Protein AF-A0A2N0TE49-F1 (afdb_monomer_lite)

Radius of gyration: 29.29 Å; chains: 1; bounding box: 38×27×107 Å

Organism: Bifidobacterium longum (NCBI:txid216816)

Secondary structure (DSSP, 8-state):
----------TTS---SPPHHHHTT------TTSSTTHHHHHHHHHHHHHHHHHHHHHHHHHHHHHHHHHHHTT-HHHHHHHHHHHHHHHHHHHHHHHHHHHHHHHHHS---

Structure (mmCIF, N/CA/C/O backbone):
data_AF-A0A2N0TE49-F1
#
_entry.id   AF-A0A2N0TE49-F1
#
loop_
_atom_site.group_PDB
_atom_site.id
_atom_site.type_symbol
_atom_site.label_atom_id
_atom_site.label_alt_id
_atom_site.label_comp_id
_atom_site.label_asym_id
_atom_site.label_entity_id
_atom_site.label_seq_id
_atom_site.pdbx_PDB_ins_code
_atom_site.Cartn_x
_atom_site.Cartn_y
_atom_site.Cartn_z
_atom_site.occupancy
_atom_site.B_iso_or_equiv
_atom_site.auth_seq_id
_atom_site.auth_comp_id
_atom_site.auth_asym_id
_atom_site.auth_atom_id
_atom_site.pdbx_PDB_model_num
ATOM 1 N N . MET A 1 1 ? 7.199 24.474 83.739 1.00 40.72 1 MET A N 1
ATOM 2 C CA . MET A 1 1 ? 7.519 24.726 82.318 1.00 40.72 1 MET A CA 1
ATOM 3 C C . MET A 1 1 ? 7.649 23.371 81.643 1.00 40.72 1 MET A C 1
ATOM 5 O O . MET A 1 1 ? 8.703 22.761 81.724 1.00 40.72 1 MET A O 1
ATOM 9 N N . THR A 1 2 ? 6.554 22.850 81.092 1.00 45.91 2 THR A N 1
ATOM 10 C CA . THR A 1 2 ? 6.545 21.553 80.401 1.00 45.91 2 THR A CA 1
ATOM 11 C C . THR A 1 2 ? 6.721 21.832 78.918 1.00 45.91 2 THR A C 1
ATOM 13 O O . THR A 1 2 ? 5.885 22.502 78.317 1.00 45.91 2 THR A O 1
ATOM 16 N N . ILE A 1 3 ? 7.844 21.398 78.356 1.00 51.69 3 ILE A N 1
ATOM 17 C CA . ILE A 1 3 ? 8.143 21.545 76.933 1.00 51.69 3 ILE A CA 1
ATOM 18 C C . ILE A 1 3 ? 7.264 20.536 76.190 1.00 51.69 3 ILE A C 1
ATOM 20 O O . ILE A 1 3 ? 7.384 19.331 76.398 1.00 51.69 3 ILE A O 1
ATOM 24 N N . ILE A 1 4 ? 6.343 21.029 75.362 1.00 52.34 4 ILE A N 1
ATOM 25 C CA . ILE A 1 4 ? 5.573 20.194 74.440 1.00 52.34 4 ILE A CA 1
ATOM 26 C C . ILE A 1 4 ? 6.534 19.829 73.312 1.00 52.34 4 ILE A C 1
ATOM 28 O O . ILE A 1 4 ? 6.965 20.698 72.556 1.00 52.34 4 ILE A O 1
ATOM 32 N N . HIS A 1 5 ? 6.911 18.558 73.224 1.00 45.12 5 HIS A N 1
ATOM 33 C CA . HIS A 1 5 ? 7.632 18.059 72.062 1.00 45.12 5 HIS A CA 1
ATOM 34 C C . HIS A 1 5 ? 6.647 18.053 70.886 1.00 45.12 5 HIS A C 1
ATOM 36 O O . HIS A 1 5 ? 5.587 17.433 71.011 1.00 45.12 5 HIS A O 1
ATOM 42 N N . PRO A 1 6 ? 6.938 18.728 69.761 1.00 53.41 6 PRO A N 1
ATOM 43 C CA . PRO A 1 6 ? 6.144 18.538 68.561 1.00 53.41 6 PRO A CA 1
ATOM 44 C C . PRO A 1 6 ? 6.296 17.072 68.151 1.00 53.41 6 PRO A C 1
ATOM 46 O O . PRO A 1 6 ? 7.400 16.620 67.843 1.00 53.41 6 PRO A O 1
ATOM 49 N N . ILE A 1 7 ? 5.199 16.312 68.187 1.00 56.94 7 ILE A N 1
ATOM 50 C CA . ILE A 1 7 ? 5.144 15.033 67.487 1.00 56.94 7 ILE A CA 1
ATOM 51 C C . ILE A 1 7 ? 5.287 15.400 66.009 1.00 56.94 7 ILE A C 1
ATOM 53 O O . ILE A 1 7 ? 4.423 16.042 65.412 1.00 56.94 7 ILE A O 1
ATOM 57 N N . ALA A 1 8 ? 6.460 15.118 65.451 1.00 48.56 8 ALA A N 1
ATOM 58 C CA . ALA A 1 8 ? 6.664 15.190 64.023 1.00 48.56 8 ALA A CA 1
ATOM 59 C C . ALA A 1 8 ? 5.770 14.101 63.433 1.00 48.56 8 ALA A C 1
ATOM 61 O O . ALA A 1 8 ? 6.087 12.919 63.542 1.00 48.56 8 ALA A O 1
ATOM 62 N N . ALA A 1 9 ? 4.623 14.497 62.880 1.00 51.41 9 ALA A N 1
ATOM 63 C CA . ALA A 1 9 ? 3.858 13.638 61.999 1.00 51.41 9 ALA A CA 1
ATOM 64 C C . ALA A 1 9 ? 4.794 13.294 60.837 1.00 51.41 9 ALA A C 1
ATOM 66 O O . ALA A 1 9 ? 5.036 14.117 59.950 1.00 51.41 9 ALA A O 1
ATOM 67 N N . THR A 1 10 ? 5.421 12.121 60.899 1.00 46.00 10 THR A N 1
ATOM 68 C CA . THR A 1 10 ? 6.146 11.584 59.760 1.00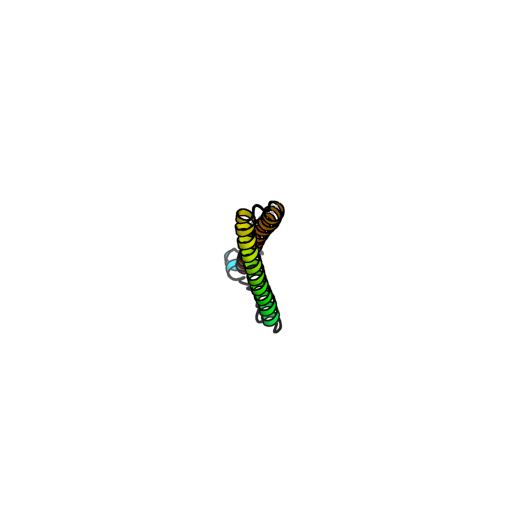 46.00 10 THR A CA 1
ATOM 69 C C . THR A 1 10 ? 5.153 11.505 58.613 1.00 46.00 10 THR A C 1
ATOM 71 O O . THR A 1 10 ? 4.026 11.042 58.783 1.00 46.00 10 THR A O 1
ATOM 74 N N . ALA A 1 11 ? 5.568 11.965 57.435 1.00 48.06 11 ALA A N 1
ATOM 75 C CA . ALA A 1 11 ? 4.778 11.972 56.203 1.00 48.06 11 ALA A CA 1
ATOM 76 C C . ALA A 1 11 ? 4.312 10.569 55.736 1.00 48.06 11 ALA A C 1
ATOM 78 O O . ALA A 1 11 ? 3.815 10.420 54.627 1.00 48.06 11 ALA A O 1
ATOM 79 N N . SER A 1 12 ? 4.481 9.541 56.570 1.00 47.91 12 SER A N 1
ATOM 80 C CA . SER A 1 12 ? 3.970 8.187 56.405 1.00 47.91 12 SER A CA 1
ATOM 81 C C . SER A 1 12 ? 2.483 8.042 56.751 1.00 47.91 12 SER A C 1
ATOM 83 O O . SER A 1 12 ? 1.859 7.130 56.229 1.00 47.91 12 SER A O 1
ATOM 85 N N . ASP A 1 13 ? 1.904 8.916 57.587 1.00 44.50 13 ASP A N 1
ATOM 86 C CA . ASP A 1 13 ? 0.506 8.771 58.055 1.00 44.50 13 ASP A CA 1
ATOM 87 C C . ASP A 1 13 ? -0.532 9.559 57.237 1.00 44.50 13 ASP A C 1
ATOM 89 O O . ASP A 1 13 ? -1.725 9.530 57.530 1.00 44.50 13 ASP A O 1
ATOM 93 N N . ILE A 1 14 ? -0.104 10.235 56.166 1.00 54.22 14 ILE A N 1
ATOM 94 C CA . ILE A 1 14 ? -1.005 10.831 55.169 1.00 54.22 14 ILE A CA 1
ATOM 95 C C . ILE A 1 14 ? -0.598 10.322 53.786 1.00 54.22 14 ILE A C 1
ATOM 97 O O . ILE A 1 14 ? -0.286 11.085 52.874 1.00 54.22 14 ILE A O 1
ATOM 101 N N . ALA A 1 15 ? -0.591 9.002 53.611 1.00 55.19 15 ALA A N 1
ATOM 102 C CA . ALA A 1 15 ? -0.632 8.415 52.280 1.00 55.19 15 ALA A CA 1
ATOM 103 C C . ALA A 1 15 ? -2.060 8.568 51.717 1.00 55.19 15 ALA A C 1
ATOM 105 O O . ALA A 1 15 ? -2.845 7.630 51.679 1.00 55.19 15 ALA A O 1
ATOM 106 N N . LEU A 1 16 ? -2.399 9.787 51.284 1.00 55.22 16 LEU A N 1
ATOM 107 C CA . LEU A 1 16 ? -3.463 10.029 50.295 1.00 55.22 16 LEU A CA 1
ATOM 108 C C . LEU A 1 16 ? -2.988 9.687 48.867 1.00 55.22 16 LEU A C 1
ATOM 110 O O . LEU A 1 16 ? -3.712 9.906 47.900 1.00 55.22 16 LEU A O 1
ATOM 114 N N . ALA A 1 17 ? -1.756 9.193 48.726 1.00 62.19 17 ALA A N 1
ATOM 115 C CA . ALA A 1 17 ? -1.182 8.764 47.466 1.00 62.19 17 ALA A CA 1
ATOM 116 C C . ALA A 1 17 ? -1.451 7.269 47.260 1.00 62.19 17 ALA A C 1
ATOM 118 O O . ALA A 1 17 ? -1.068 6.446 48.090 1.00 62.19 17 ALA A O 1
ATOM 119 N N . LEU A 1 18 ? -2.110 6.955 46.143 1.00 61.00 18 LEU A N 1
ATOM 120 C CA . LEU A 1 18 ? -2.300 5.598 45.637 1.00 61.00 18 LEU A CA 1
ATOM 121 C C . LEU A 1 18 ? -0.934 4.907 45.539 1.00 61.00 18 LEU A C 1
ATOM 123 O O . LEU A 1 18 ? 0.001 5.456 44.954 1.00 61.00 18 LEU A O 1
ATOM 127 N N . THR A 1 19 ? -0.812 3.726 46.137 1.00 68.56 19 THR A N 1
ATOM 128 C CA . THR A 1 19 ? 0.394 2.901 46.027 1.00 68.56 19 THR A CA 1
ATOM 129 C C . THR A 1 19 ? 0.443 2.239 44.646 1.00 68.56 19 THR A C 1
ATOM 131 O O . THR A 1 19 ? -0.586 2.113 43.984 1.00 68.56 19 THR A O 1
ATOM 134 N N . ASP A 1 20 ? 1.607 1.763 44.193 1.00 65.94 20 ASP A N 1
ATOM 135 C CA . ASP A 1 20 ? 1.720 1.057 42.899 1.00 65.94 20 ASP A CA 1
ATOM 136 C C . ASP A 1 20 ? 0.761 -0.150 42.800 1.00 65.94 20 ASP A C 1
ATOM 138 O O . ASP A 1 20 ? 0.284 -0.503 41.720 1.00 65.94 20 ASP A O 1
ATOM 142 N N . ASN A 1 21 ? 0.409 -0.744 43.945 1.00 68.88 21 ASN A N 1
ATOM 143 C CA . ASN A 1 21 ? -0.596 -1.799 44.042 1.00 68.88 21 ASN A CA 1
ATOM 144 C C . ASN A 1 21 ? -2.026 -1.278 43.801 1.00 68.88 21 ASN A C 1
ATOM 146 O O . ASN A 1 21 ? -2.818 -1.981 43.178 1.00 68.88 21 ASN A O 1
ATOM 150 N N . ASP A 1 22 ? -2.346 -0.050 44.220 1.00 66.38 22 ASP A N 1
ATOM 151 C CA . ASP A 1 22 ? -3.636 0.602 43.943 1.00 66.38 22 ASP A CA 1
ATOM 152 C C . ASP A 1 22 ? -3.753 1.043 42.473 1.00 66.38 22 ASP A C 1
ATOM 154 O O . ASP A 1 22 ? -4.842 1.006 41.897 1.00 66.38 22 ASP A O 1
ATOM 158 N N . LEU A 1 23 ? -2.628 1.397 41.837 1.00 59.69 23 LEU A N 1
ATOM 159 C CA . LEU A 1 23 ? -2.553 1.673 40.396 1.00 59.69 23 LEU A CA 1
ATOM 160 C C . LEU A 1 23 ? -2.702 0.400 39.549 1.00 59.69 23 LEU A C 1
ATOM 162 O O . LEU A 1 23 ? -3.296 0.441 38.476 1.00 59.69 23 LEU A O 1
ATOM 166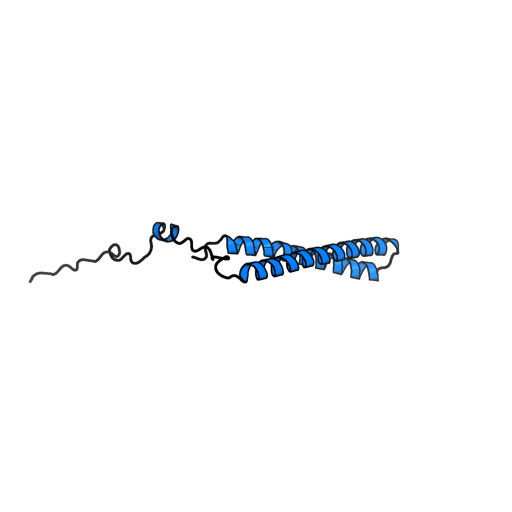 N N . SER A 1 24 ? -2.219 -0.748 40.036 1.00 63.62 24 SER A N 1
ATOM 167 C CA . SER A 1 24 ? -2.317 -2.029 39.314 1.00 63.62 24 SER A CA 1
ATOM 168 C C . SER A 1 24 ? -3.760 -2.530 39.123 1.00 63.62 24 SER A C 1
ATOM 170 O O . SER A 1 24 ? -4.021 -3.346 38.237 1.00 63.62 24 SER A O 1
ATOM 172 N N . GLY A 1 25 ? -4.701 -2.018 39.927 1.00 58.41 25 GLY A N 1
ATOM 173 C CA . GLY A 1 25 ? -6.141 -2.256 39.797 1.00 58.41 25 GLY A CA 1
ATOM 174 C C . GLY A 1 25 ? -6.870 -1.236 38.914 1.00 58.41 25 GLY A C 1
ATOM 175 O O . GLY A 1 25 ? -8.018 -1.475 38.533 1.00 58.41 25 GLY A O 1
ATOM 176 N N . PHE A 1 26 ? -6.218 -0.129 38.547 1.00 52.34 26 PHE A N 1
ATOM 177 C CA . PHE A 1 26 ? -6.775 0.931 37.706 1.00 52.34 26 PHE A CA 1
ATOM 178 C C . PHE A 1 26 ? -6.619 0.575 36.218 1.00 52.34 26 PHE A C 1
ATOM 180 O O . PHE A 1 26 ? -6.051 1.305 35.428 1.00 52.34 26 PHE A O 1
ATOM 187 N N . SER A 1 27 ? -7.117 -0.590 35.798 1.00 55.94 27 SER A N 1
ATOM 188 C CA . SER A 1 27 ? -7.171 -0.925 34.370 1.00 55.94 27 SER A CA 1
ATOM 189 C C . SER A 1 27 ? -8.446 -0.344 33.765 1.00 55.94 27 SER A C 1
ATOM 191 O O . SER A 1 27 ? -9.437 -1.048 33.550 1.00 55.94 27 SER A O 1
ATOM 193 N N . VAL A 1 28 ? -8.454 0.964 33.508 1.00 56.34 28 VAL A N 1
ATOM 194 C CA . VAL A 1 28 ? -9.556 1.594 32.771 1.00 56.34 28 VAL A CA 1
ATOM 195 C C . VAL A 1 28 ? -9.284 1.433 31.279 1.00 56.34 28 VAL A C 1
ATOM 197 O O . VAL A 1 28 ? -8.869 2.348 30.576 1.00 56.34 28 VAL A O 1
ATOM 200 N N . SER A 1 29 ? -9.524 0.226 30.768 1.00 58.59 29 SER A N 1
ATOM 201 C CA . SER A 1 29 ? -9.575 -0.002 29.323 1.00 58.59 29 SER A CA 1
ATOM 202 C C . SER A 1 29 ? -10.759 0.793 28.751 1.00 58.59 29 SER A C 1
ATOM 204 O O . SER A 1 29 ? -11.890 0.570 29.205 1.00 58.59 29 SER A O 1
ATOM 206 N N . PRO A 1 30 ? -10.563 1.668 27.744 1.00 57.75 30 PRO A N 1
ATOM 207 C CA . PRO A 1 30 ? -11.670 2.348 27.086 1.00 57.75 30 PRO A CA 1
ATOM 208 C C . PRO A 1 30 ? -12.692 1.313 26.606 1.00 57.75 30 PRO A C 1
ATOM 210 O O . PRO A 1 30 ? -12.381 0.431 25.805 1.00 57.75 30 PRO A O 1
ATOM 213 N N . ASN A 1 31 ? -13.917 1.378 27.128 1.00 63.50 31 ASN A N 1
ATOM 214 C CA . ASN A 1 31 ? -14.970 0.457 26.725 1.00 63.50 31 ASN A CA 1
ATOM 215 C C . ASN A 1 31 ? -15.499 0.861 25.340 1.00 63.50 31 ASN A C 1
ATOM 217 O O . ASN A 1 31 ? -16.463 1.617 25.211 1.00 63.50 31 ASN A O 1
ATOM 221 N N . TRP A 1 32 ? -14.885 0.310 24.295 1.00 61.53 32 TRP A N 1
ATOM 222 C CA . TRP A 1 32 ? -15.268 0.529 22.896 1.00 61.53 32 TRP A CA 1
ATOM 223 C C . TRP A 1 32 ? -16.646 -0.052 22.523 1.00 61.53 32 TRP A C 1
ATOM 225 O O . TRP A 1 32 ? -17.125 0.194 21.419 1.00 61.53 32 TRP A O 1
ATOM 235 N N . THR A 1 33 ? -17.305 -0.786 23.428 1.00 63.75 33 THR A N 1
ATOM 236 C CA . THR A 1 33 ? -18.680 -1.298 23.252 1.00 63.75 33 THR A CA 1
ATOM 237 C C . THR A 1 33 ? -19.746 -0.409 23.894 1.00 63.75 33 THR A C 1
ATOM 239 O O . THR A 1 33 ? -20.931 -0.589 23.625 1.00 63.75 33 THR A O 1
ATOM 242 N N . PHE A 1 34 ? -19.345 0.578 24.705 1.00 67.31 34 PHE A N 1
ATOM 243 C CA . PHE A 1 34 ? -20.274 1.466 25.412 1.00 67.31 34 PHE A CA 1
ATOM 244 C C . PHE A 1 34 ? -21.073 2.362 24.455 1.00 67.31 34 PHE A C 1
ATOM 246 O O . PHE A 1 34 ? -22.223 2.704 24.722 1.00 67.31 34 PHE A O 1
ATOM 253 N N . PHE A 1 35 ? -20.477 2.717 23.313 1.00 70.94 35 PHE A N 1
ATOM 254 C CA . PHE A 1 35 ? -21.108 3.552 22.299 1.00 70.94 35 PHE A CA 1
ATOM 255 C C . PHE A 1 35 ? -21.469 2.733 21.048 1.00 70.94 35 PHE A C 1
ATOM 257 O O . PHE A 1 35 ? -20.572 2.216 20.379 1.00 70.94 35 PHE A O 1
ATOM 264 N N . PRO A 1 36 ? -22.757 2.663 20.655 1.00 71.81 36 PRO A N 1
ATOM 265 C CA . PRO A 1 36 ? -23.215 1.807 19.554 1.00 71.81 36 PRO A CA 1
ATOM 266 C C . PRO A 1 36 ? -22.680 2.225 18.172 1.00 71.81 36 PRO A C 1
ATOM 268 O O . PRO A 1 36 ? -22.655 1.418 17.248 1.00 71.81 36 PRO A O 1
ATOM 271 N N . PHE A 1 37 ? -22.207 3.466 18.015 1.00 81.50 37 PHE A N 1
ATOM 272 C CA . PHE A 1 37 ? -21.611 3.963 16.767 1.00 81.50 37 PHE A CA 1
ATOM 273 C C . PHE A 1 37 ? -20.117 3.628 16.620 1.00 81.50 37 PHE A C 1
ATOM 275 O O . PHE A 1 37 ? -19.555 3.786 15.538 1.00 81.50 37 PHE A O 1
ATOM 282 N N . MET A 1 38 ? -19.454 3.156 17.677 1.00 78.62 38 MET A N 1
ATOM 283 C CA . MET A 1 38 ? -18.002 2.958 17.682 1.00 78.62 38 MET A CA 1
ATOM 284 C C . MET A 1 38 ? -17.552 1.846 16.723 1.00 78.62 38 MET A C 1
ATOM 286 O O . MET A 1 38 ? -16.536 1.971 16.041 1.00 78.62 38 MET A O 1
ATOM 290 N N . SER A 1 39 ? -18.360 0.788 16.600 1.00 77.56 39 SER A N 1
ATOM 291 C CA . SER A 1 39 ? -18.134 -0.287 15.626 1.00 77.56 39 SER A CA 1
ATOM 292 C C . SER A 1 39 ? -18.256 0.216 14.183 1.00 77.56 39 SER A C 1
ATOM 294 O O . SER A 1 39 ? -17.430 -0.123 13.339 1.00 77.56 39 SER A O 1
ATOM 296 N N . LEU A 1 40 ? -19.228 1.095 13.907 1.00 83.25 40 LEU A N 1
ATOM 297 C CA . LEU A 1 40 ? -19.382 1.722 12.594 1.00 83.25 40 LEU A CA 1
ATOM 298 C C . LEU A 1 40 ? -18.147 2.562 12.239 1.00 83.25 40 LEU A C 1
ATOM 300 O O . LEU A 1 40 ? -17.600 2.410 11.149 1.00 83.25 40 LEU A O 1
ATOM 304 N N . VAL A 1 41 ? -17.681 3.405 13.165 1.00 82.25 41 VAL A N 1
ATOM 305 C CA . VAL A 1 41 ? -16.488 4.243 12.960 1.00 82.25 41 VAL A CA 1
ATOM 306 C C . VAL A 1 41 ? -15.251 3.379 12.714 1.00 82.25 41 VAL A C 1
ATOM 308 O O . VAL A 1 41 ? -14.517 3.631 11.762 1.00 82.25 41 VAL A O 1
ATOM 311 N N . SER A 1 42 ? -15.047 2.326 13.509 1.00 81.75 42 SER A N 1
ATOM 312 C CA . SER A 1 42 ? -13.925 1.397 13.329 1.00 81.75 42 SER A CA 1
ATOM 313 C C . SER A 1 42 ? -13.956 0.713 11.959 1.00 81.75 42 SER A C 1
ATOM 315 O O . SER A 1 42 ? -12.943 0.697 11.258 1.00 81.75 42 SER A O 1
ATOM 317 N N . ASN A 1 43 ? -15.124 0.232 11.528 1.00 85.94 43 ASN A N 1
ATOM 318 C CA . ASN A 1 43 ? -15.286 -0.407 10.223 1.00 85.94 43 ASN A CA 1
ATOM 319 C C . ASN A 1 43 ? -15.044 0.568 9.061 1.00 85.94 43 ASN A C 1
ATOM 321 O O . ASN A 1 43 ? -14.413 0.193 8.075 1.00 85.94 43 ASN A O 1
ATOM 325 N N . ILE A 1 44 ? -15.495 1.821 9.174 1.00 88.62 44 ILE A N 1
ATOM 326 C CA . ILE A 1 44 ? -15.257 2.849 8.149 1.00 88.62 44 ILE A CA 1
ATOM 327 C C . ILE A 1 44 ? -13.771 3.203 8.074 1.00 88.62 44 ILE A C 1
ATOM 329 O O . ILE A 1 44 ? -13.204 3.218 6.983 1.00 88.62 44 ILE A O 1
ATOM 333 N N . VAL A 1 45 ? -13.124 3.462 9.214 1.00 85.62 45 VAL A N 1
ATOM 334 C CA . VAL A 1 45 ? -11.702 3.836 9.262 1.00 85.62 45 VAL A CA 1
ATOM 335 C C . VAL A 1 45 ? -10.821 2.678 8.791 1.00 85.62 45 VAL A C 1
ATOM 337 O O . VAL A 1 45 ? -9.941 2.882 7.956 1.00 85.62 45 VAL A O 1
ATOM 340 N N . GLY A 1 46 ? -11.088 1.454 9.254 1.00 83.81 46 GLY A N 1
ATOM 341 C CA . GLY A 1 46 ? -10.380 0.251 8.812 1.00 83.81 46 GLY A CA 1
ATOM 342 C C . GLY A 1 46 ? -10.608 -0.059 7.330 1.00 83.81 46 GLY A C 1
ATOM 343 O O . GLY A 1 46 ? -9.662 -0.391 6.616 1.00 83.81 46 GLY A O 1
ATOM 344 N N . GLY A 1 47 ? -11.838 0.115 6.839 1.00 84.88 47 GLY A N 1
ATOM 345 C CA . GLY A 1 47 ? -12.175 -0.056 5.426 1.00 84.88 47 GLY A CA 1
ATOM 346 C C . GLY A 1 47 ? -11.489 0.974 4.527 1.00 84.88 47 GLY A C 1
ATOM 347 O O . GLY A 1 47 ? -10.889 0.609 3.515 1.00 84.88 47 GLY A O 1
ATOM 348 N N . LEU A 1 48 ? -11.508 2.252 4.916 1.00 88.50 48 LEU A N 1
ATOM 349 C CA . LEU A 1 48 ? -10.832 3.327 4.187 1.00 88.50 48 LEU A CA 1
ATOM 350 C C . LEU A 1 48 ? -9.315 3.118 4.161 1.00 88.50 48 LEU A C 1
ATOM 352 O O . LEU A 1 48 ? -8.679 3.312 3.127 1.00 88.50 48 LEU A O 1
ATOM 356 N N . TRP A 1 49 ? -8.746 2.672 5.279 1.00 86.94 49 TRP A N 1
ATOM 357 C CA . TRP A 1 49 ? -7.335 2.326 5.377 1.00 86.94 49 TRP A CA 1
ATOM 358 C C . TRP A 1 49 ? -6.942 1.197 4.418 1.00 86.94 49 TRP A C 1
ATOM 360 O O . TRP A 1 49 ? -5.967 1.316 3.672 1.00 86.94 49 TRP A O 1
ATOM 370 N N . ALA A 1 50 ? -7.722 0.112 4.406 1.00 86.50 50 ALA A N 1
ATOM 371 C CA . ALA A 1 50 ? -7.487 -1.025 3.524 1.00 86.50 50 ALA A CA 1
ATOM 372 C C . ALA A 1 50 ? -7.568 -0.621 2.043 1.00 86.50 50 ALA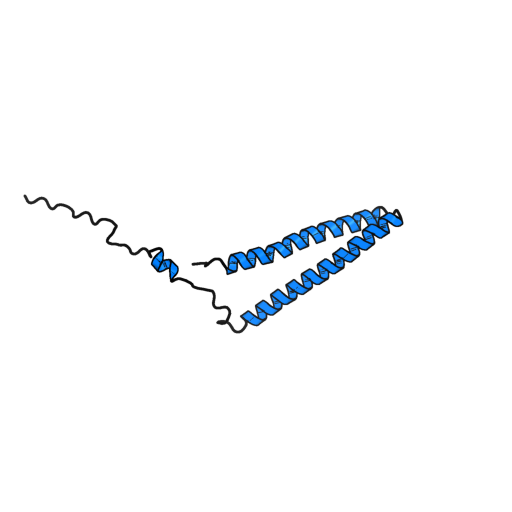 A C 1
ATOM 374 O O . ALA A 1 50 ? -6.697 -0.990 1.253 1.00 86.50 50 ALA A O 1
ATOM 375 N N . LEU A 1 51 ? -8.563 0.194 1.677 1.00 88.38 51 LEU A N 1
ATOM 376 C CA . LEU A 1 51 ? -8.677 0.753 0.328 1.00 88.38 51 LEU A CA 1
ATOM 377 C C . LEU A 1 51 ? -7.489 1.658 -0.023 1.00 88.38 51 LEU A C 1
ATOM 379 O O . LEU A 1 51 ? -6.964 1.566 -1.131 1.00 88.38 51 LEU A O 1
ATOM 383 N N . GLY A 1 52 ? -7.030 2.487 0.918 1.00 86.31 52 GLY A N 1
ATOM 384 C CA . GLY A 1 52 ? -5.862 3.348 0.734 1.00 86.31 52 GLY A CA 1
ATOM 385 C C . GLY A 1 52 ? -4.599 2.554 0.400 1.00 86.31 52 GLY A C 1
ATOM 386 O O . GLY A 1 52 ? -3.925 2.854 -0.585 1.00 86.31 52 GLY A O 1
ATOM 387 N N . ILE A 1 53 ? -4.321 1.487 1.156 1.00 87.31 53 ILE A N 1
ATOM 388 C CA . ILE A 1 53 ? -3.191 0.579 0.891 1.00 87.31 53 ILE A CA 1
ATOM 389 C C . ILE A 1 53 ? -3.352 -0.123 -0.461 1.00 87.31 53 ILE A C 1
ATOM 391 O O . ILE A 1 53 ? -2.379 -0.237 -1.211 1.00 87.31 53 ILE A O 1
ATOM 395 N N . PHE A 1 54 ? -4.561 -0.575 -0.794 1.00 89.44 54 PHE A N 1
ATOM 396 C CA . PHE A 1 54 ? -4.831 -1.247 -2.063 1.00 89.44 54 PHE A CA 1
ATOM 397 C C . PHE A 1 54 ? -4.536 -0.339 -3.266 1.00 89.44 54 PHE A C 1
ATOM 399 O O . PHE A 1 54 ? -3.770 -0.717 -4.156 1.00 89.44 54 PHE A O 1
ATOM 406 N N . VAL A 1 55 ? -5.076 0.884 -3.267 1.00 90.50 55 VAL A N 1
ATOM 407 C CA . VAL A 1 55 ? -4.875 1.851 -4.358 1.00 90.50 55 VAL A CA 1
ATOM 408 C C . VAL A 1 55 ? -3.416 2.298 -4.439 1.00 90.50 55 VAL A C 1
ATOM 410 O O . VAL A 1 55 ? -2.856 2.348 -5.535 1.00 90.50 55 VAL A O 1
ATOM 413 N N . ALA A 1 56 ? -2.773 2.568 -3.299 1.00 88.44 56 ALA A N 1
ATOM 414 C CA . ALA A 1 56 ? -1.362 2.946 -3.264 1.00 88.44 56 ALA A CA 1
ATOM 415 C C . ALA A 1 56 ? -0.463 1.835 -3.828 1.00 88.44 56 ALA A C 1
ATOM 417 O O . ALA A 1 56 ? 0.418 2.108 -4.643 1.00 88.44 56 ALA A O 1
ATOM 418 N N . THR A 1 57 ? -0.730 0.575 -3.479 1.00 90.00 57 THR A N 1
ATOM 419 C CA . THR A 1 57 ? 0.012 -0.577 -4.016 1.00 90.00 57 THR A CA 1
ATOM 420 C C . THR A 1 57 ? -0.197 -0.725 -5.523 1.00 90.00 57 THR A C 1
ATOM 422 O O . THR A 1 57 ? 0.770 -0.913 -6.261 1.00 90.00 57 THR A O 1
ATOM 425 N N . ALA A 1 58 ? -1.435 -0.588 -6.009 1.00 90.81 58 ALA A N 1
ATOM 426 C CA . ALA A 1 58 ? -1.729 -0.653 -7.440 1.00 90.81 58 ALA A CA 1
ATOM 427 C C . ALA A 1 58 ? -0.993 0.447 -8.228 1.00 90.81 58 ALA A C 1
ATOM 429 O O . ALA A 1 58 ? -0.345 0.162 -9.237 1.00 90.81 58 ALA A O 1
ATOM 430 N N . ALA A 1 59 ? -1.023 1.689 -7.736 1.00 89.88 59 ALA A N 1
ATOM 431 C CA . ALA A 1 59 ? -0.295 2.806 -8.337 1.00 89.88 59 ALA A CA 1
ATOM 432 C C . ALA A 1 59 ? 1.227 2.582 -8.326 1.00 89.88 59 ALA A C 1
ATOM 434 O O . ALA A 1 59 ? 1.908 2.905 -9.301 1.00 89.88 59 ALA A O 1
ATOM 435 N N . TRP A 1 60 ? 1.760 1.976 -7.262 1.00 90.50 60 TRP A N 1
ATOM 436 C CA . TRP A 1 60 ? 3.183 1.659 -7.155 1.00 90.50 60 TRP A CA 1
ATOM 437 C C . TRP A 1 60 ? 3.641 0.636 -8.198 1.00 90.50 60 TRP A C 1
ATOM 439 O O . TRP A 1 60 ? 4.681 0.819 -8.831 1.00 90.50 60 TRP A O 1
ATOM 449 N N . ILE A 1 61 ? 2.835 -0.403 -8.435 1.00 91.56 61 ILE A N 1
ATOM 450 C CA . ILE A 1 61 ? 3.102 -1.415 -9.467 1.00 91.56 61 ILE A CA 1
ATOM 451 C C . ILE A 1 61 ? 3.118 -0.765 -10.855 1.00 91.56 61 ILE A C 1
ATOM 453 O O . ILE A 1 61 ? 4.041 -0.998 -11.636 1.00 91.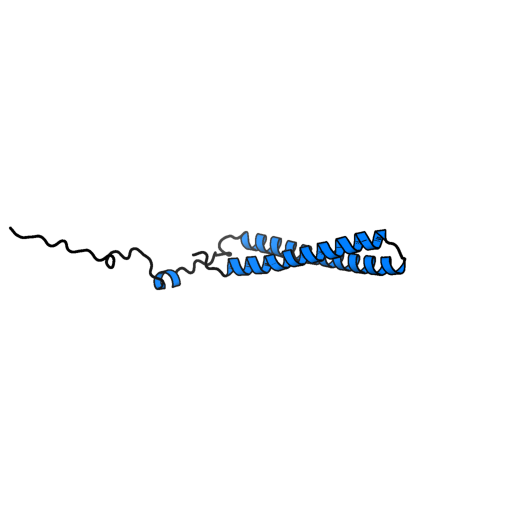56 61 ILE A O 1
ATOM 457 N N . ILE A 1 62 ? 2.140 0.095 -11.157 1.00 91.56 62 ILE A N 1
ATOM 458 C CA . ILE A 1 62 ? 2.071 0.805 -12.444 1.00 91.56 62 ILE A CA 1
ATOM 459 C C . ILE A 1 62 ? 3.296 1.711 -12.630 1.00 91.56 62 ILE A C 1
ATOM 461 O O . ILE A 1 62 ? 3.900 1.716 -13.705 1.00 91.56 62 ILE A O 1
ATOM 465 N N . ALA A 1 63 ? 3.709 2.428 -11.582 1.00 89.12 63 ALA A N 1
ATOM 466 C CA . ALA A 1 63 ? 4.917 3.248 -11.607 1.00 89.12 63 ALA A CA 1
ATOM 467 C C . ALA A 1 63 ? 6.188 2.403 -11.817 1.00 89.12 63 ALA A C 1
ATOM 469 O O . ALA A 1 63 ? 7.089 2.814 -12.547 1.00 89.12 63 ALA A O 1
ATOM 470 N N . ALA A 1 64 ? 6.266 1.197 -11.251 1.00 88.38 64 ALA A N 1
ATOM 471 C CA . ALA A 1 64 ? 7.389 0.295 -11.496 1.00 88.38 64 ALA A CA 1
ATOM 472 C C . ALA A 1 64 ? 7.442 -0.156 -12.966 1.00 88.38 64 ALA A C 1
ATOM 474 O O . ALA A 1 64 ? 8.483 -0.040 -13.616 1.00 88.38 64 ALA A O 1
ATOM 475 N N . PHE A 1 65 ? 6.311 -0.607 -13.518 1.00 89.31 65 PHE A N 1
ATOM 476 C CA . PHE A 1 65 ? 6.223 -1.033 -14.918 1.00 89.31 65 PHE A CA 1
ATOM 477 C C . PHE A 1 65 ? 6.553 0.100 -15.885 1.00 89.31 65 PHE A C 1
ATOM 479 O O . PHE A 1 65 ? 7.388 -0.070 -16.774 1.00 89.31 65 PHE A O 1
ATOM 486 N N . SER A 1 66 ? 5.946 1.270 -15.688 1.00 87.00 66 SER A N 1
ATOM 487 C CA . SER A 1 66 ? 6.213 2.446 -16.514 1.00 87.00 66 SER A CA 1
ATOM 488 C C . SER A 1 66 ? 7.689 2.848 -16.441 1.00 87.00 66 SER A C 1
ATOM 490 O O . SER A 1 66 ? 8.294 3.160 -17.467 1.00 87.00 66 SER A O 1
ATOM 492 N N . TRP A 1 67 ? 8.331 2.729 -15.275 1.00 84.69 67 TRP A N 1
ATOM 493 C CA . TRP A 1 67 ? 9.752 3.036 -15.126 1.00 84.69 67 TRP A CA 1
ATOM 494 C C . TRP A 1 67 ? 10.658 2.062 -15.897 1.00 84.69 67 TRP A C 1
ATOM 496 O O . TRP A 1 67 ? 11.577 2.496 -16.599 1.00 84.69 67 TRP A O 1
ATOM 506 N N . VAL A 1 68 ? 10.368 0.759 -15.834 1.00 87.75 68 VAL A N 1
ATOM 507 C CA . VAL A 1 68 ? 11.106 -0.283 -16.572 1.00 87.75 68 VAL A CA 1
ATOM 508 C C . VAL A 1 68 ? 10.933 -0.113 -18.082 1.00 87.75 68 VAL A C 1
ATOM 510 O O . VAL A 1 68 ? 11.920 -0.123 -18.822 1.00 87.75 68 VAL A O 1
ATOM 513 N N . VAL A 1 69 ? 9.700 0.106 -18.545 1.00 87.31 69 VAL A N 1
ATOM 514 C CA . VAL A 1 69 ? 9.399 0.303 -19.971 1.00 87.31 69 VAL A CA 1
ATOM 515 C C . VAL A 1 69 ? 10.050 1.582 -20.495 1.00 87.31 69 VAL A C 1
ATOM 517 O O . VAL A 1 69 ? 10.648 1.553 -21.569 1.00 87.31 69 VAL A O 1
ATOM 520 N N . SER A 1 70 ? 10.034 2.674 -19.720 1.00 83.44 70 SER A N 1
ATOM 521 C CA . SER A 1 70 ? 10.708 3.939 -20.070 1.00 83.44 70 SER A CA 1
ATOM 522 C C . SER A 1 70 ? 12.185 3.744 -20.389 1.00 83.44 70 SER A C 1
ATOM 524 O O . SER A 1 70 ? 12.708 4.345 -21.328 1.00 83.44 70 SER A O 1
ATOM 526 N N . LYS A 1 71 ? 12.855 2.877 -19.620 1.00 82.56 71 LYS A N 1
ATOM 527 C CA . LYS A 1 71 ? 14.269 2.556 -19.817 1.00 82.56 71 LYS A CA 1
ATOM 528 C C . LYS A 1 71 ? 14.494 1.793 -21.124 1.00 82.56 71 LYS A C 1
ATOM 530 O O . LYS A 1 71 ? 15.454 2.080 -21.832 1.00 82.56 71 LYS A O 1
ATOM 535 N N . ALA A 1 72 ? 13.592 0.878 -21.481 1.00 84.00 72 ALA A N 1
ATOM 536 C CA . ALA A 1 72 ? 13.666 0.142 -22.742 1.00 84.00 72 ALA A CA 1
ATOM 537 C C . ALA A 1 72 ? 13.497 1.064 -23.964 1.00 84.00 72 ALA A C 1
ATOM 539 O O . ALA A 1 72 ? 14.246 0.936 -24.927 1.00 84.00 72 ALA A O 1
ATOM 540 N N . ILE A 1 73 ? 12.588 2.042 -23.895 1.00 89.88 73 ILE A N 1
ATOM 541 C CA . ILE A 1 73 ? 12.309 2.982 -25.000 1.00 89.88 73 ILE A CA 1
ATOM 542 C C . ILE A 1 73 ? 13.173 4.256 -24.982 1.00 89.88 73 ILE A C 1
ATOM 544 O O . ILE A 1 73 ? 12.975 5.139 -25.809 1.00 89.88 73 ILE A O 1
ATOM 548 N N . HIS A 1 74 ? 14.111 4.367 -24.034 1.00 84.88 74 HIS A N 1
ATOM 549 C CA . HIS A 1 74 ? 15.030 5.506 -23.877 1.00 84.88 74 HIS A CA 1
ATOM 550 C C . HIS A 1 74 ? 14.304 6.854 -23.681 1.00 84.88 74 HIS A C 1
ATOM 552 O O . HIS A 1 74 ? 14.807 7.915 -24.048 1.00 84.88 74 HIS A O 1
ATOM 558 N N . ASN A 1 75 ? 13.118 6.821 -23.063 1.00 84.69 75 ASN A N 1
ATOM 559 C CA . ASN A 1 75 ? 12.335 8.014 -22.748 1.00 84.69 75 ASN A CA 1
ATOM 560 C C . ASN A 1 75 ? 12.712 8.537 -21.354 1.00 84.69 75 ASN A C 1
ATOM 562 O O . ASN A 1 75 ? 12.208 8.064 -20.331 1.00 84.69 75 ASN A O 1
ATOM 566 N N . SER A 1 76 ? 13.607 9.525 -21.328 1.00 80.56 76 SER A N 1
ATOM 567 C CA . SER A 1 76 ? 14.155 10.121 -20.103 1.00 80.56 76 SER A CA 1
ATOM 568 C C . SER A 1 76 ? 13.098 10.826 -19.246 1.00 80.56 76 SER A C 1
ATOM 570 O O . SER A 1 76 ? 13.158 10.766 -18.017 1.00 80.56 76 SER A O 1
ATOM 572 N N . THR A 1 77 ? 12.094 11.439 -19.874 1.00 83.31 77 THR A N 1
ATOM 573 C CA . THR A 1 77 ? 11.008 12.149 -19.190 1.00 83.31 77 THR A CA 1
ATOM 574 C C . THR A 1 77 ? 10.104 11.177 -18.434 1.00 83.31 77 THR A C 1
ATOM 576 O O . THR A 1 77 ? 9.869 11.347 -17.237 1.00 83.31 77 THR A O 1
ATOM 579 N N . MET A 1 78 ? 9.651 10.107 -19.092 1.00 79.38 78 MET A N 1
ATOM 580 C CA . MET A 1 78 ? 8.803 9.086 -18.461 1.00 79.38 78 MET A CA 1
ATOM 581 C C . MET A 1 78 ? 9.559 8.340 -17.350 1.00 79.38 78 MET A C 1
ATOM 583 O O . MET A 1 78 ? 8.987 8.040 -16.302 1.00 79.38 78 MET A O 1
ATOM 587 N N . GLN A 1 79 ? 10.872 8.148 -17.520 1.00 84.19 79 GLN A N 1
ATOM 588 C CA . GLN A 1 79 ? 11.728 7.539 -16.507 1.00 84.19 79 GLN A CA 1
ATOM 589 C C . GLN A 1 79 ? 11.831 8.389 -15.227 1.00 84.19 79 GLN A C 1
ATOM 591 O O . GLN A 1 79 ? 11.782 7.834 -14.128 1.00 84.19 79 GLN A O 1
ATOM 596 N N . GLN A 1 80 ? 11.947 9.717 -15.350 1.00 83.69 80 GLN A N 1
ATOM 597 C CA . GLN A 1 80 ? 11.993 10.627 -14.199 1.00 83.69 80 GLN A CA 1
ATOM 598 C C . GLN A 1 80 ? 10.659 10.688 -13.456 1.00 83.69 80 GLN A C 1
ATOM 600 O O . GLN A 1 80 ? 10.638 10.482 -12.243 1.00 83.69 80 GLN A O 1
ATOM 605 N N . TYR A 1 81 ? 9.546 10.922 -14.160 1.00 87.12 81 TYR A N 1
ATOM 606 C CA . TYR A 1 81 ? 8.232 11.009 -13.513 1.00 87.12 81 TYR A CA 1
ATOM 607 C C . TYR A 1 81 ? 7.862 9.702 -12.813 1.00 87.12 81 TYR A C 1
ATOM 609 O O . TYR A 1 81 ? 7.447 9.715 -11.654 1.00 87.12 81 TYR A O 1
ATOM 617 N N . SER A 1 82 ? 8.075 8.570 -13.486 1.00 82.94 82 SER A N 1
ATOM 618 C CA . SER A 1 82 ? 7.755 7.261 -12.921 1.00 82.94 82 SER A CA 1
ATOM 619 C C . SER A 1 82 ? 8.637 6.918 -11.719 1.00 82.94 82 SER A C 1
ATOM 621 O O . SER A 1 82 ? 8.135 6.410 -10.719 1.00 82.94 82 SER A O 1
ATOM 623 N N . GLY A 1 83 ? 9.932 7.255 -11.771 1.00 83.25 83 GLY A N 1
ATOM 624 C CA . GLY A 1 83 ? 10.850 7.078 -10.644 1.00 83.25 83 GLY A CA 1
ATOM 625 C C . GLY A 1 83 ? 10.474 7.930 -9.426 1.00 83.25 83 GLY A C 1
ATOM 626 O O . GLY A 1 83 ? 10.468 7.426 -8.305 1.00 83.25 83 GLY A O 1
ATOM 627 N N . ILE A 1 84 ? 10.092 9.196 -9.633 1.00 88.69 84 ILE A N 1
ATOM 628 C CA . ILE A 1 84 ? 9.645 10.092 -8.552 1.00 88.69 84 ILE A CA 1
ATOM 629 C C . ILE A 1 84 ? 8.384 9.536 -7.878 1.00 88.69 84 ILE A C 1
ATOM 631 O O . ILE A 1 84 ? 8.339 9.428 -6.652 1.00 88.69 84 ILE A O 1
ATOM 635 N N . VAL A 1 85 ? 7.379 9.138 -8.664 1.00 85.62 85 VAL A N 1
ATOM 636 C CA . VAL A 1 85 ? 6.122 8.570 -8.143 1.00 85.62 85 VAL A CA 1
ATOM 637 C C . VAL A 1 85 ? 6.377 7.261 -7.390 1.00 85.62 85 VAL A C 1
ATOM 639 O O . VAL A 1 85 ? 5.827 7.054 -6.309 1.00 85.62 85 VAL A O 1
ATOM 642 N N . PHE A 1 86 ? 7.260 6.404 -7.906 1.00 88.62 86 PHE A N 1
ATOM 643 C CA . PHE A 1 86 ? 7.638 5.151 -7.255 1.00 88.62 86 PHE A CA 1
ATOM 644 C C . PHE A 1 86 ? 8.259 5.374 -5.865 1.00 88.62 86 PHE A C 1
ATOM 646 O O . PHE A 1 86 ? 7.889 4.693 -4.906 1.00 88.62 86 PHE A O 1
ATOM 653 N N . VAL A 1 87 ? 9.164 6.348 -5.731 1.00 90.31 87 VAL A N 1
ATOM 654 C CA . VAL A 1 87 ? 9.813 6.672 -4.449 1.00 90.31 87 VAL A CA 1
ATOM 655 C C . VAL A 1 87 ? 8.827 7.303 -3.463 1.00 90.31 87 VAL A C 1
ATOM 657 O O . VAL A 1 87 ? 8.797 6.913 -2.296 1.00 90.31 87 VAL A O 1
ATOM 660 N N . TRP A 1 88 ? 7.984 8.236 -3.914 1.00 88.31 88 TRP A N 1
ATOM 661 C CA . TRP A 1 88 ? 7.012 8.896 -3.036 1.00 88.31 88 TRP A CA 1
ATOM 662 C C . TRP A 1 88 ? 5.954 7.944 -2.493 1.00 88.31 88 TRP A C 1
ATOM 664 O O . TRP A 1 88 ? 5.609 8.029 -1.314 1.00 88.31 88 TRP A O 1
ATOM 674 N N . ILE A 1 89 ? 5.471 7.011 -3.315 1.00 88.12 89 ILE A N 1
ATOM 675 C CA . ILE A 1 89 ? 4.525 5.999 -2.842 1.00 88.12 89 ILE A CA 1
ATOM 676 C C . ILE A 1 89 ? 5.213 5.049 -1.852 1.00 88.12 89 ILE A C 1
ATOM 678 O O . ILE A 1 89 ? 4.617 4.725 -0.830 1.00 88.12 89 ILE A O 1
ATOM 682 N N . ALA A 1 90 ? 6.476 4.665 -2.074 1.00 87.00 90 ALA A N 1
ATOM 683 C CA . ALA A 1 90 ? 7.215 3.839 -1.115 1.00 87.00 90 ALA A CA 1
ATOM 684 C C . ALA A 1 90 ? 7.363 4.531 0.254 1.00 87.00 90 ALA A C 1
ATOM 686 O O . ALA A 1 90 ? 7.083 3.921 1.287 1.00 87.00 90 ALA A O 1
ATOM 687 N N . LEU A 1 91 ? 7.725 5.818 0.267 1.00 87.19 91 LEU A N 1
ATOM 688 C CA . LEU A 1 91 ? 7.798 6.618 1.495 1.00 87.19 91 LEU A CA 1
ATOM 689 C C . LEU A 1 91 ? 6.423 6.768 2.166 1.00 87.19 91 LEU A C 1
ATOM 691 O O . LEU A 1 91 ? 6.302 6.591 3.379 1.00 87.19 91 LEU A O 1
ATOM 695 N N . GLY A 1 92 ? 5.375 7.037 1.384 1.00 85.81 92 GLY A N 1
ATOM 696 C CA . GLY A 1 92 ? 4.005 7.143 1.886 1.00 85.81 92 GLY A CA 1
ATOM 697 C C . GLY A 1 92 ? 3.499 5.840 2.510 1.00 85.81 92 GLY A C 1
ATOM 698 O O . GLY A 1 92 ? 2.857 5.866 3.558 1.00 85.81 92 GLY A O 1
ATOM 699 N N . MET A 1 93 ? 3.846 4.693 1.924 1.00 83.12 93 MET A N 1
ATOM 700 C CA . MET A 1 93 ? 3.485 3.371 2.446 1.00 83.12 93 MET A CA 1
ATOM 701 C C . MET A 1 93 ? 4.231 3.023 3.738 1.00 83.12 93 MET A C 1
ATOM 703 O O . MET A 1 93 ? 3.645 2.392 4.615 1.00 83.12 93 MET A O 1
ATOM 707 N N . MET A 1 94 ? 5.483 3.466 3.906 1.00 83.75 94 MET A N 1
ATOM 708 C CA . MET A 1 94 ? 6.206 3.328 5.180 1.00 83.75 94 MET A CA 1
ATOM 709 C C . MET A 1 94 ? 5.541 4.141 6.295 1.00 83.75 94 MET A C 1
ATOM 711 O O . MET A 1 94 ? 5.359 3.636 7.405 1.00 83.75 94 MET A O 1
ATOM 715 N N . LEU A 1 95 ? 5.123 5.374 5.992 1.00 82.56 95 LEU A N 1
ATOM 716 C CA . LEU A 1 95 ? 4.410 6.222 6.945 1.00 82.56 95 LEU A CA 1
ATOM 717 C C . LEU A 1 95 ? 3.040 5.631 7.301 1.00 82.56 95 LEU A C 1
ATOM 719 O O . LEU A 1 95 ? 2.713 5.520 8.483 1.00 82.56 95 LEU A O 1
ATOM 723 N N . LEU A 1 96 ? 2.272 5.182 6.304 1.00 81.19 96 LEU A N 1
ATOM 724 C CA . LEU A 1 96 ? 1.006 4.490 6.538 1.00 81.19 96 LEU A CA 1
ATOM 725 C C . LEU A 1 96 ? 1.232 3.242 7.409 1.00 81.19 96 LEU A C 1
ATOM 727 O O . LEU A 1 96 ? 0.653 3.129 8.486 1.00 81.19 96 LEU A O 1
ATOM 731 N N . GLY A 1 97 ? 2.150 2.348 7.038 1.00 78.00 97 GLY A N 1
ATOM 732 C CA . GLY A 1 97 ? 2.468 1.162 7.841 1.00 78.00 97 GLY A CA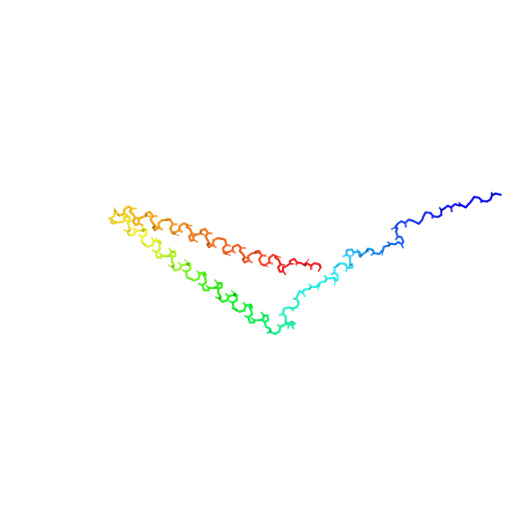 1
ATOM 733 C C . GLY A 1 97 ? 2.840 1.484 9.296 1.00 78.00 97 GLY A C 1
ATOM 734 O O . GLY A 1 97 ? 2.407 0.782 10.211 1.00 78.00 97 GLY A O 1
ATOM 735 N N . SER A 1 98 ? 3.567 2.583 9.530 1.00 76.25 98 SER A N 1
ATOM 736 C CA . SER A 1 98 ? 3.943 3.020 10.881 1.00 76.25 98 SER A CA 1
ATOM 737 C C . SER A 1 98 ? 2.760 3.499 11.736 1.00 76.25 98 SER A C 1
ATOM 739 O O . SER A 1 98 ? 2.773 3.306 12.953 1.00 76.25 98 SER A O 1
ATOM 741 N N . ALA A 1 99 ? 1.699 4.043 11.131 1.00 72.75 99 ALA A N 1
ATOM 742 C CA . ALA A 1 99 ? 0.533 4.522 11.874 1.00 72.75 99 ALA A CA 1
ATOM 743 C C . ALA A 1 99 ? -0.189 3.383 12.615 1.00 72.75 99 ALA A C 1
ATOM 745 O O . ALA A 1 99 ? -0.631 3.567 13.746 1.00 72.75 99 ALA A O 1
ATOM 746 N N . MET A 1 100 ? -0.239 2.180 12.033 1.00 65.50 100 MET A N 1
ATOM 747 C CA . MET A 1 100 ? -0.824 1.004 12.691 1.00 65.50 100 MET A CA 1
ATOM 748 C C . MET A 1 100 ? -0.024 0.557 13.920 1.00 65.50 100 MET A C 1
ATOM 750 O O . MET A 1 100 ? -0.607 0.131 14.918 1.00 65.50 100 MET A O 1
ATOM 754 N N . ALA A 1 101 ? 1.304 0.697 13.886 1.00 66.19 101 ALA A N 1
ATOM 755 C CA . ALA A 1 101 ? 2.149 0.419 15.044 1.00 66.19 101 ALA A CA 1
ATOM 756 C C . ALA A 1 101 ? 1.923 1.444 16.170 1.00 66.19 101 ALA A C 1
ATOM 758 O O . ALA A 1 101 ? 1.835 1.059 17.335 1.00 66.19 101 ALA A O 1
ATOM 759 N N . ILE A 1 102 ? 1.757 2.725 15.824 1.00 62.19 102 ILE A N 1
ATOM 760 C CA . ILE A 1 102 ? 1.475 3.806 16.783 1.00 62.19 102 ILE A CA 1
ATOM 761 C C . ILE A 1 102 ? 0.095 3.628 17.429 1.00 62.19 102 ILE A C 1
ATOM 763 O O . ILE A 1 102 ? -0.023 3.744 18.646 1.00 62.19 102 ILE A O 1
ATOM 767 N N . VAL A 1 103 ? -0.935 3.283 16.650 1.00 62.84 103 VAL A N 1
ATOM 768 C CA . VAL A 1 103 ? -2.281 3.003 17.181 1.00 62.84 103 VAL A CA 1
ATOM 769 C C . VAL A 1 103 ? -2.251 1.810 18.137 1.00 62.84 103 VAL A C 1
ATOM 771 O O . VAL A 1 103 ? -2.829 1.884 19.218 1.00 62.84 103 VAL A O 1
ATOM 774 N N . LYS A 1 104 ? -1.527 0.738 17.792 1.00 59.81 104 LYS A N 1
ATOM 775 C CA . LYS A 1 104 ? -1.390 -0.447 18.654 1.00 59.81 104 LYS A CA 1
ATOM 776 C C . LYS A 1 104 ? -0.613 -0.156 19.942 1.00 59.81 104 LYS A C 1
ATOM 778 O O . LYS A 1 104 ? -0.924 -0.714 20.992 1.00 59.81 104 LYS A O 1
ATOM 783 N N . PHE A 1 105 ? 0.388 0.716 19.874 1.00 60.00 105 PHE A N 1
ATOM 784 C CA . PHE A 1 105 ? 1.111 1.199 21.047 1.00 60.00 105 PHE A CA 1
ATOM 785 C C . PHE A 1 105 ? 0.196 2.034 21.954 1.00 60.00 105 PHE A C 1
ATOM 787 O O . PHE A 1 105 ? 0.071 1.726 23.136 1.00 60.00 105 PHE A O 1
ATOM 794 N N . ALA A 1 106 ? -0.524 3.009 21.393 1.00 60.16 106 ALA A N 1
ATOM 795 C CA . ALA A 1 106 ? -1.455 3.859 22.135 1.00 60.16 106 ALA A CA 1
ATOM 796 C C . ALA A 1 106 ? -2.655 3.089 22.721 1.00 60.16 106 ALA A C 1
ATOM 798 O O . ALA A 1 106 ? -3.147 3.456 23.779 1.00 60.16 106 ALA A O 1
ATOM 799 N N . SER A 1 107 ? -3.111 2.007 22.077 1.00 56.66 107 SER A N 1
ATOM 800 C CA . SER A 1 107 ? -4.179 1.148 22.611 1.00 56.66 107 SER A CA 1
ATOM 801 C C . SER A 1 107 ? -3.709 0.174 23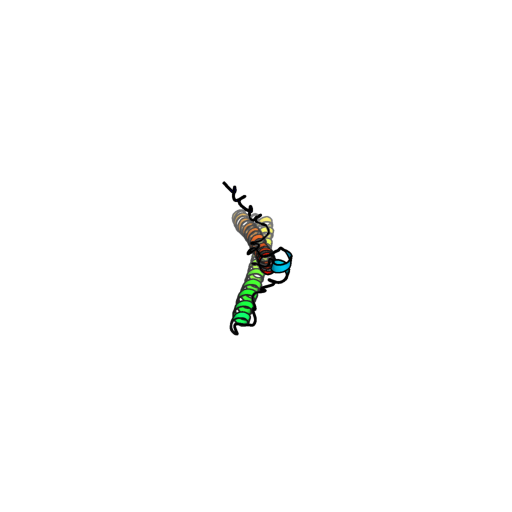.694 1.00 56.66 107 SER A C 1
ATOM 803 O O . SER A 1 107 ? -4.538 -0.400 24.391 1.00 56.66 107 SER A O 1
ATOM 805 N N . THR A 1 108 ? -2.400 -0.083 23.781 1.00 54.38 108 THR A N 1
ATOM 806 C CA . THR A 1 108 ? -1.806 -1.003 24.768 1.00 54.38 108 THR A CA 1
ATOM 807 C C . THR A 1 108 ? -1.277 -0.254 25.988 1.00 54.38 108 THR A C 1
ATOM 809 O O . THR A 1 108 ? -1.191 -0.830 27.070 1.00 54.38 108 THR A O 1
ATOM 812 N N . GLN A 1 109 ? -0.935 1.027 25.843 1.00 46.56 109 GLN A N 1
ATOM 813 C CA . GLN A 1 109 ? -0.657 1.871 26.994 1.00 46.56 109 GLN A CA 1
ATOM 814 C C . GLN A 1 109 ? -1.953 2.092 27.771 1.00 46.56 109 GLN A C 1
ATOM 816 O O . GLN A 1 109 ? -2.897 2.689 27.257 1.00 46.56 109 GLN A O 1
ATOM 821 N N . ALA A 1 110 ? -1.980 1.603 29.012 1.00 43.31 110 ALA A N 1
ATOM 822 C CA . ALA A 1 110 ? -2.929 2.056 30.014 1.00 43.31 110 ALA A CA 1
ATOM 823 C C . ALA A 1 110 ? -2.721 3.566 30.173 1.00 43.31 110 ALA A C 1
ATOM 825 O O . ALA A 1 110 ? -1.781 4.025 30.823 1.00 43.31 110 ALA A O 1
ATOM 826 N N . LEU A 1 111 ? -3.525 4.352 29.460 1.00 45.97 111 LEU A N 1
ATOM 827 C CA . LEU A 1 111 ? -3.691 5.762 29.755 1.00 45.97 111 LEU A CA 1
ATOM 828 C C . LEU A 1 111 ? -4.517 5.801 31.037 1.00 45.97 111 LEU A C 1
ATOM 830 O O . LEU A 1 111 ? -5.744 5.868 30.974 1.00 45.97 111 LEU A O 1
ATOM 834 N N . PHE A 1 112 ? -3.768 5.747 32.143 1.00 43.19 112 PHE A N 1
ATOM 835 C CA . PHE A 1 112 ? -4.189 5.673 33.543 1.00 43.19 112 PHE A CA 1
ATOM 836 C C . PHE A 1 112 ? -4.614 4.283 34.016 1.00 43.19 112 PHE A C 1
ATOM 838 O O . PHE A 1 112 ? -5.501 3.664 33.384 1.00 43.19 112 PHE A O 1
#

Foldseek 3Di:
DDDDDPPPPDPPVPCPDQDVVSVVPPQPQPPCVPDVCSVVVCCVVVVVLVVVVVVLVVLLVVLVVQLVVCVVVVPPVSNVVSVVSNVVSVVVVVVSVVVVVVVVVVSPDRPD

Sequence (112 aa):
MTIIHPIAATASDIALALTDNDLSGFSVSPNWTFFPFMSLVSNIVGGLWALGIFVATAAWIIAAFSWVVSKAIHNSTMQQYSGIVFVWIALGMMLLGSAMAIVKFASTQALF

pLDDT: mean 72.89, std 15.53, range [40.72, 91.56]